Protein AF-A0A5A7UI81-F1 (afdb_monomer)

Structure (mmCIF, N/CA/C/O backbone):
data_AF-A0A5A7UI81-F1
#
_entry.id   AF-A0A5A7UI81-F1
#
loop_
_atom_site.group_PDB
_atom_site.id
_atom_site.type_symbol
_atom_site.label_atom_id
_atom_site.label_alt_id
_atom_site.label_comp_id
_atom_site.label_asym_id
_atom_site.label_entity_id
_atom_site.label_seq_id
_atom_site.pdbx_PDB_ins_code
_atom_site.Cartn_x
_atom_site.Cartn_y
_atom_site.Cartn_z
_atom_site.occupancy
_atom_site.B_iso_or_equiv
_atom_site.auth_seq_id
_atom_site.auth_comp_id
_atom_site.auth_asym_id
_atom_site.auth_atom_id
_atom_site.pdbx_PDB_model_num
ATOM 1 N N . MET A 1 1 ? -30.217 -12.199 10.224 1.00 33.78 1 MET A N 1
ATOM 2 C CA . MET A 1 1 ? -30.128 -10.882 10.890 1.00 33.78 1 MET 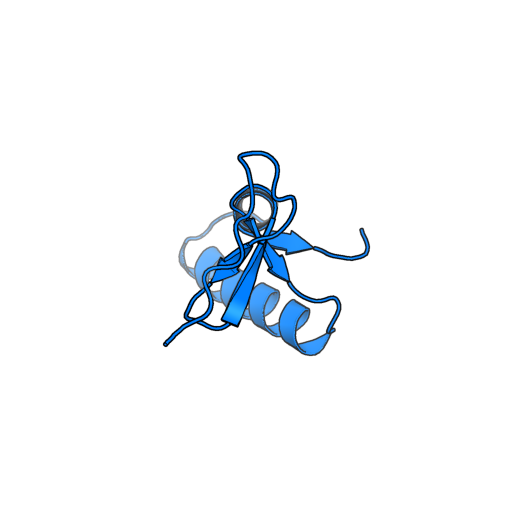A CA 1
ATOM 3 C C . MET A 1 1 ? -28.678 -10.453 10.810 1.00 33.78 1 MET A C 1
ATOM 5 O O . MET A 1 1 ? -27.862 -11.109 11.432 1.00 33.78 1 MET A O 1
ATOM 9 N N . LEU A 1 2 ? -28.340 -9.456 9.988 1.00 42.03 2 LEU A N 1
ATOM 10 C CA . LEU A 1 2 ? -27.021 -8.824 10.051 1.00 42.03 2 LEU A CA 1
ATOM 11 C C . LEU A 1 2 ? -27.216 -7.503 10.786 1.00 42.03 2 LEU A C 1
ATOM 13 O O . LEU A 1 2 ? -28.015 -6.664 10.362 1.00 42.03 2 LEU A O 1
ATOM 17 N N . GLU A 1 3 ? -26.580 -7.406 11.945 1.00 37.62 3 GLU A N 1
ATOM 18 C CA . GLU A 1 3 ? -26.692 -6.295 12.876 1.00 37.62 3 GLU A CA 1
ATOM 19 C C . GLU A 1 3 ? -26.211 -5.016 12.181 1.00 37.62 3 GLU A C 1
ATOM 21 O O . GLU A 1 3 ? -25.032 -4.844 11.882 1.00 37.62 3 GLU A O 1
ATOM 26 N N . LYS A 1 4 ? -27.152 -4.129 11.844 1.00 41.94 4 LYS A N 1
ATOM 27 C CA . LYS A 1 4 ? -26.829 -2.799 11.329 1.00 41.94 4 LYS A CA 1
ATOM 28 C C . LYS A 1 4 ? -26.379 -1.954 12.513 1.00 41.94 4 LYS A C 1
ATOM 30 O O . LYS A 1 4 ? -27.209 -1.324 13.169 1.00 41.94 4 LYS A O 1
ATOM 35 N N . SER A 1 5 ? -25.079 -1.935 12.785 1.00 43.31 5 SER A N 1
ATOM 36 C CA . SER A 1 5 ? -24.498 -0.909 13.642 1.00 43.31 5 SER A CA 1
ATOM 37 C C . SER A 1 5 ? -24.715 0.444 12.959 1.00 43.31 5 SER A C 1
ATOM 39 O O . SER A 1 5 ? -24.277 0.699 11.837 1.00 43.31 5 SER A O 1
ATOM 41 N N . LYS A 1 6 ? -25.519 1.296 13.603 1.00 53.19 6 LYS A N 1
ATOM 42 C CA . LYS A 1 6 ? -25.795 2.649 13.126 1.00 53.19 6 LYS A CA 1
ATOM 43 C C . LYS A 1 6 ? -24.527 3.466 13.282 1.00 53.19 6 LYS A C 1
ATOM 45 O O . LYS A 1 6 ? -24.212 3.912 14.378 1.00 53.19 6 LYS A O 1
ATOM 50 N N . GLN A 1 7 ? -23.817 3.667 12.188 1.00 49.97 7 GLN A N 1
ATOM 51 C CA . GLN A 1 7 ? -22.752 4.643 12.140 1.00 49.97 7 GLN A CA 1
ATOM 52 C C . GLN A 1 7 ? -23.292 5.883 11.432 1.00 49.97 7 GLN A C 1
ATOM 54 O O . GLN A 1 7 ? -23.769 5.821 10.299 1.00 49.97 7 GLN A O 1
ATOM 59 N N . GLY A 1 8 ? -23.343 6.985 12.184 1.00 49.62 8 GLY A N 1
ATOM 60 C CA . GLY A 1 8 ? -23.706 8.298 11.668 1.00 49.62 8 GLY A CA 1
ATOM 61 C C . GLY A 1 8 ? -22.720 8.766 10.589 1.00 49.62 8 GLY A C 1
ATOM 62 O O . GLY A 1 8 ? -21.740 8.076 10.313 1.00 49.62 8 GLY A O 1
ATOM 63 N N . PRO A 1 9 ? -22.943 9.944 9.989 1.00 53.34 9 PRO A N 1
ATOM 64 C CA . PRO A 1 9 ? -22.168 10.458 8.849 1.00 53.34 9 PRO A CA 1
ATOM 65 C C . PRO A 1 9 ? -20.662 10.719 9.108 1.00 53.34 9 PRO A C 1
ATOM 67 O O . PRO A 1 9 ? -20.002 11.269 8.235 1.00 53.34 9 PRO A O 1
ATOM 70 N N . ASP A 1 10 ? -20.126 10.297 10.259 1.00 55.09 10 ASP A N 1
ATOM 71 C CA . ASP A 1 10 ? -18.761 10.523 10.761 1.00 55.09 10 ASP A CA 1
ATOM 72 C C . ASP A 1 10 ? -18.014 9.212 11.103 1.00 55.09 10 ASP A C 1
ATOM 74 O O . ASP A 1 10 ? -17.113 9.177 11.941 1.00 55.09 10 ASP A O 1
ATOM 78 N N . ALA A 1 11 ? -18.389 8.089 10.485 1.00 62.09 11 ALA A N 1
ATOM 79 C CA . ALA A 1 11 ? -17.628 6.850 10.623 1.00 62.09 11 ALA A CA 1
ATOM 80 C C . ALA A 1 11 ? -16.235 6.997 10.009 1.00 62.09 11 ALA A C 1
ATOM 82 O O . ALA A 1 11 ? -16.070 7.031 8.790 1.00 62.09 11 ALA A O 1
ATOM 83 N N . GLU A 1 12 ? -15.217 7.065 10.863 1.00 74.94 12 GLU A N 1
ATOM 84 C CA . GLU A 1 12 ? -13.830 7.147 10.420 1.00 74.94 12 GLU A CA 1
ATOM 85 C C . GLU A 1 12 ? -13.414 5.878 9.648 1.00 74.94 12 GLU A C 1
ATOM 87 O O . GLU A 1 12 ? -12.614 5.970 8.716 1.00 74.94 12 GLU A O 1
ATOM 92 N N . PHE A 1 13 ? -14.002 4.721 9.980 1.00 79.38 13 PHE A N 1
ATOM 93 C CA . PHE A 1 13 ? -13.732 3.427 9.355 1.00 79.38 13 PHE A CA 1
ATOM 94 C C . PHE A 1 13 ? -15.025 2.655 9.049 1.00 79.38 13 PHE A C 1
ATOM 96 O O . PHE A 1 13 ? -15.916 2.545 9.887 1.00 79.38 13 PHE A O 1
ATOM 103 N N . GLU A 1 14 ? -15.092 2.052 7.866 1.00 86.81 14 GLU A N 1
ATOM 104 C CA . GLU A 1 14 ? -16.198 1.217 7.397 1.00 86.81 14 GLU A CA 1
ATOM 105 C C . GLU A 1 14 ? -15.693 -0.204 7.124 1.00 86.81 14 GLU A C 1
ATOM 107 O O . GLU A 1 14 ? -14.734 -0.383 6.374 1.00 86.81 14 GLU A O 1
ATOM 112 N N . LEU A 1 15 ? -16.344 -1.219 7.700 1.00 83.75 15 LEU A N 1
ATOM 113 C CA . LEU A 1 15 ? -16.115 -2.616 7.327 1.00 83.75 15 LEU A CA 1
ATOM 114 C C . LEU A 1 15 ? -17.043 -2.979 6.165 1.00 83.75 15 LEU A C 1
ATOM 116 O O . LEU A 1 15 ? -18.265 -2.849 6.268 1.00 83.75 15 LEU A O 1
ATOM 120 N N . ARG A 1 16 ? -16.461 -3.422 5.056 1.00 82.69 16 ARG A N 1
ATOM 121 C CA . ARG A 1 16 ? -17.195 -3.889 3.882 1.00 82.69 16 ARG A CA 1
ATOM 122 C C . ARG A 1 16 ? -17.572 -5.365 3.998 1.00 82.69 16 ARG A C 1
ATOM 124 O O . ARG A 1 16 ? -17.103 -6.090 4.869 1.00 82.69 16 ARG A O 1
ATOM 131 N N . VAL A 1 17 ? -18.455 -5.796 3.096 1.00 82.06 17 VAL A N 1
ATOM 132 C CA . VAL A 1 17 ? -18.966 -7.178 3.019 1.00 82.06 17 VAL A CA 1
ATOM 133 C C . VAL A 1 17 ? -17.862 -8.185 2.674 1.00 82.06 17 VAL A C 1
ATOM 135 O O . VAL A 1 17 ? -17.955 -9.340 3.063 1.00 82.06 17 VAL A O 1
ATOM 138 N N . ASP A 1 18 ? -16.814 -7.744 1.980 1.00 82.12 18 ASP A N 1
ATOM 139 C CA . ASP A 1 18 ? -15.601 -8.504 1.658 1.00 82.12 18 ASP A CA 1
ATOM 140 C C . ASP A 1 18 ? -14.547 -8.451 2.782 1.00 82.12 18 ASP A C 1
ATOM 142 O O . ASP A 1 18 ? -13.368 -8.681 2.533 1.00 82.12 18 ASP A O 1
ATOM 146 N N . GLU A 1 19 ? -14.961 -8.101 4.006 1.00 80.94 19 GLU A N 1
ATOM 147 C CA . GLU A 1 19 ? -14.108 -7.936 5.193 1.00 80.94 19 GLU A CA 1
ATOM 148 C C . GLU A 1 19 ? -13.032 -6.842 5.055 1.00 80.94 19 GLU A C 1
ATOM 150 O O . GLU A 1 19 ? -12.191 -6.655 5.937 1.00 80.94 19 GLU A O 1
ATOM 155 N N . ALA A 1 20 ? -13.085 -6.046 3.984 1.00 81.75 20 ALA A N 1
ATOM 156 C CA . ALA A 1 20 ? -12.164 -4.945 3.786 1.00 81.75 20 ALA A CA 1
ATOM 157 C C . ALA A 1 20 ? -12.520 -3.757 4.689 1.00 81.75 20 ALA A C 1
ATOM 159 O O . ALA A 1 20 ? -13.662 -3.292 4.729 1.00 81.75 20 ALA A O 1
ATOM 160 N N . ILE A 1 21 ? -11.519 -3.205 5.375 1.00 86.50 21 ILE A N 1
ATOM 161 C CA . ILE A 1 21 ? -11.663 -1.969 6.151 1.00 86.50 21 ILE A CA 1
ATOM 162 C C . ILE A 1 21 ? -11.407 -0.779 5.223 1.00 86.50 21 ILE A C 1
ATOM 164 O O . ILE A 1 21 ? -10.421 -0.756 4.485 1.00 86.50 21 ILE A O 1
ATOM 168 N N . VAL A 1 22 ? -12.267 0.235 5.262 1.00 84.44 22 VAL A N 1
ATOM 169 C CA . VAL A 1 22 ? -12.156 1.445 4.443 1.00 84.44 22 VAL A CA 1
ATOM 170 C C . VAL A 1 22 ? -12.162 2.686 5.316 1.00 84.44 22 VAL A C 1
ATOM 172 O O . VAL A 1 22 ? -13.042 2.862 6.146 1.00 84.44 22 VAL A O 1
ATOM 175 N N . L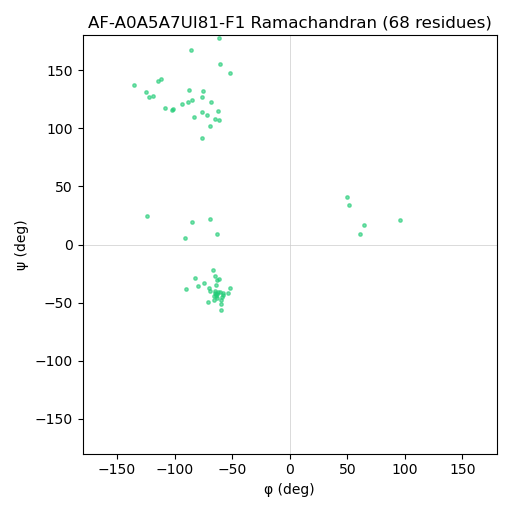YS A 1 23 ? -11.204 3.583 5.084 1.00 83.06 23 LYS A N 1
ATOM 176 C CA . LYS A 1 23 ? -11.081 4.880 5.755 1.00 83.06 23 LYS A CA 1
ATOM 177 C C . LYS A 1 23 ? -11.088 5.989 4.714 1.00 83.06 23 LYS A C 1
ATOM 179 O O . LYS A 1 23 ? -10.287 5.946 3.783 1.00 83.06 23 LYS A O 1
ATOM 184 N N . HIS A 1 24 ? -11.955 6.997 4.835 1.00 82.88 24 HIS A N 1
ATOM 185 C CA . HIS A 1 24 ? -12.023 8.114 3.870 1.00 82.88 24 HIS A CA 1
ATOM 186 C C . HIS A 1 24 ? -12.094 7.660 2.391 1.00 82.88 24 HIS A C 1
ATOM 188 O O . HIS A 1 24 ? -11.435 8.234 1.520 1.00 82.88 24 HIS A O 1
ATOM 194 N N . ARG A 1 25 ? -12.868 6.603 2.097 1.00 83.06 25 ARG A N 1
ATOM 195 C CA . ARG A 1 25 ? -12.968 5.953 0.768 1.00 83.06 25 ARG A CA 1
ATOM 196 C C . ARG A 1 25 ? 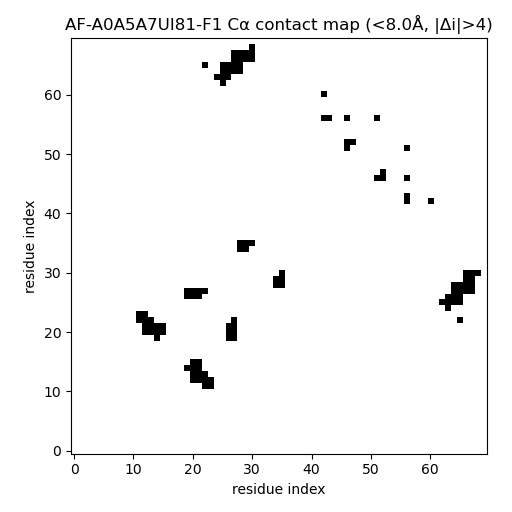-11.685 5.278 0.254 1.00 83.06 25 ARG A C 1
ATOM 198 O O . ARG A 1 25 ? -11.594 4.986 -0.936 1.00 83.06 25 ARG A O 1
ATOM 205 N N . ARG A 1 26 ? -10.708 5.016 1.121 1.00 84.62 26 ARG A N 1
ATOM 206 C CA . ARG A 1 26 ? -9.471 4.288 0.802 1.00 84.62 26 ARG A CA 1
ATOM 207 C C . ARG A 1 26 ? -9.419 2.967 1.552 1.00 84.62 26 ARG A C 1
ATOM 209 O O . ARG A 1 26 ? -9.799 2.919 2.717 1.00 84.62 26 ARG A O 1
ATOM 216 N N . LEU A 1 27 ? -8.928 1.919 0.900 1.00 85.31 27 LEU A N 1
ATOM 217 C CA . LEU A 1 27 ? -8.737 0.607 1.516 1.00 85.31 27 LEU A CA 1
ATOM 218 C C . LEU A 1 27 ? -7.627 0.681 2.561 1.00 85.31 27 LEU A C 1
ATOM 220 O O . LEU A 1 27 ? -6.501 1.064 2.244 1.00 85.31 27 LEU A O 1
ATOM 224 N N . CYS A 1 28 ? -7.938 0.322 3.799 1.00 85.31 28 CYS A N 1
ATOM 225 C CA . CYS A 1 28 ? -6.947 0.181 4.848 1.00 85.31 28 CYS A CA 1
ATOM 226 C C . CYS A 1 28 ? -6.111 -1.061 4.578 1.00 85.31 28 CYS A C 1
ATOM 228 O O . CYS A 1 28 ? -6.587 -2.186 4.716 1.00 85.31 28 CYS A O 1
ATOM 230 N N . VAL A 1 29 ? -4.843 -0.848 4.246 1.00 80.75 29 VAL A N 1
ATOM 231 C CA . VAL A 1 29 ? -3.864 -1.926 4.278 1.00 80.75 29 VAL A CA 1
ATOM 232 C C . VAL A 1 29 ? -3.399 -2.032 5.720 1.00 80.75 29 VAL A C 1
ATOM 234 O O . VAL A 1 29 ? -2.746 -1.121 6.247 1.00 80.75 29 VAL A O 1
ATOM 237 N N . LEU A 1 30 ? -3.801 -3.122 6.378 1.00 72.25 30 LEU A N 1
ATOM 238 C CA . LEU A 1 30 ? -3.311 -3.471 7.708 1.00 72.25 30 LEU A CA 1
ATOM 239 C C . LEU A 1 30 ? -1.777 -3.453 7.685 1.00 72.25 30 LEU A C 1
ATOM 241 O O . LEU A 1 30 ? -1.157 -3.751 6.665 1.00 72.25 30 LEU A O 1
ATOM 245 N N . SER A 1 31 ? -1.137 -3.098 8.798 1.00 68.38 31 SER A N 1
ATOM 246 C CA . SER A 1 31 ? 0.327 -2.992 8.895 1.00 68.38 31 SER A CA 1
ATOM 247 C C . SER A 1 31 ? 1.068 -4.339 8.817 1.00 68.38 31 SER A C 1
ATOM 249 O O . SER A 1 31 ? 2.197 -4.439 9.282 1.00 68.38 31 SER A O 1
ATOM 251 N N . ILE A 1 32 ? 0.437 -5.357 8.237 1.00 78.75 32 ILE A N 1
ATOM 252 C CA . ILE A 1 32 ? 0.970 -6.689 7.984 1.00 78.75 32 ILE A CA 1
ATOM 253 C C . ILE A 1 32 ? 1.909 -6.583 6.782 1.00 78.75 32 ILE A C 1
ATOM 255 O O . ILE A 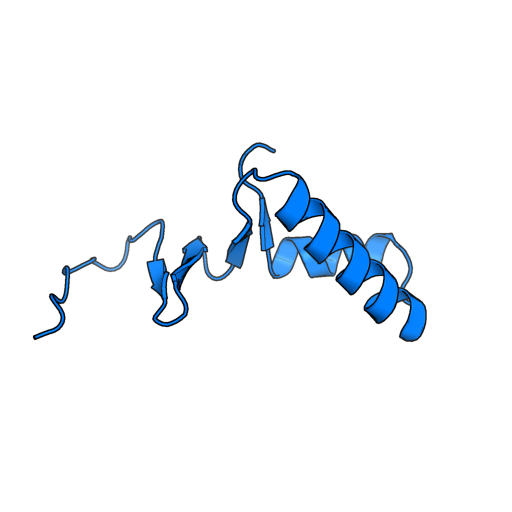1 32 ? 1.463 -6.271 5.678 1.00 78.75 32 ILE A O 1
ATOM 259 N N . SER A 1 33 ? 3.204 -6.809 7.001 1.00 76.94 33 SER A N 1
ATOM 260 C CA . SER A 1 33 ? 4.243 -6.658 5.975 1.00 76.94 33 SER A CA 1
ATOM 261 C C . SER A 1 33 ? 3.937 -7.462 4.710 1.00 76.94 33 SER A C 1
ATOM 263 O O . SER A 1 33 ? 4.015 -6.916 3.620 1.00 76.94 33 SER A O 1
ATOM 265 N N . GLU A 1 34 ? 3.452 -8.697 4.856 1.00 82.81 34 GLU A N 1
ATOM 266 C CA . GLU A 1 34 ? 3.110 -9.587 3.735 1.00 82.81 34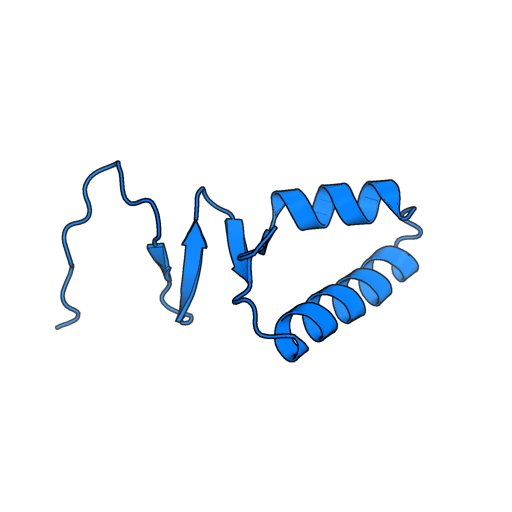 GLU A CA 1
ATOM 267 C C . GLU A 1 34 ? 2.016 -9.000 2.831 1.00 82.81 34 GLU A C 1
ATOM 269 O O . GLU A 1 34 ? 2.115 -9.053 1.607 1.00 82.81 34 GLU A O 1
ATOM 274 N N . LEU A 1 35 ? 0.988 -8.379 3.422 1.00 81.44 35 LEU A N 1
ATOM 275 C CA . LEU A 1 35 ? -0.077 -7.726 2.662 1.00 81.44 35 LEU A CA 1
ATOM 276 C C . LEU A 1 35 ? 0.438 -6.461 1.965 1.00 81.44 35 LEU A C 1
ATOM 278 O O . LEU A 1 35 ? 0.034 -6.162 0.842 1.00 81.44 35 LEU A O 1
ATOM 282 N N . LYS A 1 36 ? 1.335 -5.713 2.621 1.00 82.56 36 LYS A N 1
ATOM 283 C CA . LYS A 1 36 ? 1.969 -4.540 2.009 1.00 82.56 36 LYS A CA 1
ATOM 284 C C . LYS A 1 36 ? 2.811 -4.943 0.802 1.00 82.56 36 LYS A C 1
ATOM 286 O O . LYS A 1 36 ? 2.687 -4.310 -0.244 1.00 82.56 36 LYS A O 1
ATOM 291 N N . ASP A 1 37 ? 3.610 -5.992 0.947 1.00 85.50 37 ASP A N 1
ATOM 292 C CA . ASP A 1 37 ? 4.496 -6.491 -0.099 1.00 85.50 37 ASP A CA 1
ATOM 293 C C . ASP A 1 37 ? 3.691 -7.028 -1.285 1.00 85.50 37 ASP A C 1
ATOM 295 O O . ASP A 1 37 ? 3.951 -6.624 -2.415 1.00 85.50 37 ASP A O 1
ATOM 299 N N . ALA A 1 38 ? 2.630 -7.805 -1.038 1.00 87.69 38 ALA A N 1
ATOM 300 C CA . ALA A 1 38 ? 1.748 -8.307 -2.092 1.00 87.69 38 ALA A CA 1
ATOM 301 C C . ALA A 1 38 ? 1.092 -7.173 -2.906 1.00 87.69 38 ALA A C 1
ATOM 303 O O . ALA A 1 38 ? 1.102 -7.195 -4.137 1.00 87.69 38 ALA A O 1
ATOM 304 N N . VAL A 1 39 ? 0.573 -6.134 -2.236 1.00 84.94 39 VAL A N 1
ATOM 305 C CA . VAL A 1 39 ? -0.029 -4.969 -2.912 1.00 84.94 39 VAL A CA 1
ATOM 306 C C . VAL A 1 39 ? 1.011 -4.194 -3.724 1.00 84.94 39 VAL A C 1
ATOM 308 O O . VAL A 1 39 ? 0.711 -3.715 -4.819 1.00 84.94 39 VAL A O 1
ATOM 311 N N . LEU A 1 40 ? 2.228 -4.034 -3.195 1.00 85.44 40 LEU A N 1
ATOM 312 C CA . LEU A 1 40 ? 3.311 -3.342 -3.893 1.00 85.44 40 LEU A CA 1
ATOM 313 C C . LEU A 1 40 ? 3.812 -4.136 -5.101 1.00 85.44 40 LEU A C 1
ATOM 315 O O . LEU A 1 40 ? 4.061 -3.530 -6.142 1.00 85.44 40 LEU A O 1
ATOM 319 N N . GLU A 1 41 ? 3.926 -5.456 -4.988 1.00 88.50 41 GLU A N 1
ATOM 320 C CA . GLU A 1 41 ? 4.352 -6.344 -6.067 1.00 88.50 41 GLU A CA 1
ATOM 321 C C . GLU A 1 41 ? 3.331 -6.369 -7.208 1.00 88.50 41 GLU A C 1
ATOM 323 O O . GLU A 1 41 ? 3.689 -6.153 -8.370 1.00 88.50 41 GLU A O 1
ATOM 328 N N . GLU A 1 42 ? 2.045 -6.525 -6.891 1.00 86.69 42 GLU A N 1
ATOM 329 C CA . GLU A 1 42 ? 0.986 -6.506 -7.899 1.00 86.69 42 GLU A CA 1
ATOM 330 C C . GLU A 1 42 ? 0.880 -5.134 -8.577 1.00 86.69 42 GLU A C 1
ATOM 332 O O . GLU A 1 42 ? 0.793 -5.039 -9.805 1.00 86.69 42 GLU A O 1
ATOM 337 N N . ALA A 1 43 ? 0.984 -4.050 -7.804 1.00 85.31 43 ALA A N 1
ATOM 338 C CA . ALA A 1 43 ? 1.027 -2.705 -8.358 1.00 85.31 43 ALA A CA 1
ATOM 339 C C . ALA A 1 43 ? 2.256 -2.490 -9.243 1.00 85.31 43 ALA A C 1
ATOM 341 O O . ALA A 1 43 ? 2.130 -1.918 -10.323 1.00 85.31 43 ALA A O 1
ATOM 342 N N . HIS A 1 44 ? 3.432 -2.959 -8.826 1.00 84.75 44 HIS A N 1
ATOM 343 C CA . HIS A 1 44 ? 4.640 -2.877 -9.635 1.00 84.75 44 HIS A CA 1
ATOM 344 C C . HIS A 1 44 ? 4.451 -3.623 -10.959 1.00 84.75 44 HIS A C 1
ATOM 346 O O . HIS A 1 44 ? 4.728 -3.055 -12.012 1.00 84.75 44 HIS A O 1
ATOM 352 N N . SER A 1 45 ? 3.936 -4.854 -10.930 1.00 82.50 45 SER A N 1
ATOM 353 C CA . SER A 1 45 ? 3.670 -5.657 -12.129 1.00 82.50 45 SER A CA 1
ATOM 354 C C . SER A 1 45 ? 2.686 -4.959 -13.079 1.00 82.50 45 SER A C 1
ATOM 356 O O . SER A 1 45 ? 2.995 -4.721 -14.250 1.00 82.50 45 SER A O 1
ATOM 358 N N . PHE A 1 46 ? 1.542 -4.509 -12.556 1.00 80.62 46 PHE A N 1
ATOM 359 C CA . PHE A 1 46 ? 0.500 -3.835 -13.331 1.00 80.62 46 PHE A CA 1
ATOM 360 C C . PHE A 1 46 ? 0.966 -2.499 -13.928 1.00 80.62 46 PHE A C 1
ATOM 362 O O . PHE A 1 46 ? 0.690 -2.173 -15.083 1.00 80.62 46 PHE A O 1
ATOM 369 N N . LEU A 1 47 ? 1.695 -1.700 -13.151 1.00 76.56 47 LEU A N 1
ATOM 370 C CA . LEU A 1 47 ? 2.107 -0.353 -13.547 1.00 76.56 47 LEU A CA 1
ATOM 371 C C . LEU A 1 47 ? 3.357 -0.380 -14.437 1.00 76.56 47 LEU A C 1
ATOM 373 O O . LEU A 1 47 ? 3.484 0.483 -15.308 1.00 76.56 47 LEU A O 1
ATOM 377 N N . CYS A 1 48 ? 4.222 -1.389 -14.279 1.00 73.81 48 CYS A N 1
ATOM 378 C CA . CYS A 1 48 ? 5.308 -1.692 -15.210 1.00 73.81 48 CYS A CA 1
ATOM 379 C C . CYS A 1 48 ? 4.747 -2.108 -16.577 1.00 73.81 48 CYS A C 1
ATOM 381 O O . CYS A 1 48 ? 5.174 -1.559 -17.592 1.00 73.81 48 CYS A O 1
ATOM 383 N N . ALA A 1 49 ? 3.712 -2.960 -16.602 1.00 75.56 49 ALA A N 1
ATOM 384 C CA . ALA A 1 49 ? 3.009 -3.338 -17.830 1.00 75.56 49 ALA A CA 1
ATOM 385 C C . ALA A 1 49 ? 2.345 -2.140 -18.542 1.00 75.56 49 ALA A C 1
ATOM 387 O O . ALA A 1 49 ? 2.249 -2.118 -19.766 1.00 75.56 49 ALA A O 1
ATOM 388 N N . MET A 1 50 ? 1.931 -1.110 -17.797 1.00 78.56 50 MET A N 1
ATOM 389 C CA . MET A 1 50 ? 1.389 0.139 -18.354 1.00 78.56 50 MET A CA 1
ATOM 390 C C . MET A 1 50 ? 2.444 1.234 -18.609 1.00 78.56 50 MET A C 1
ATOM 392 O O . MET A 1 50 ? 2.075 2.361 -18.946 1.00 78.56 50 MET A O 1
ATOM 396 N N . HIS A 1 51 ? 3.740 0.947 -18.426 1.00 78.88 51 HIS A N 1
ATOM 397 C CA . HIS A 1 51 ? 4.847 1.911 -18.538 1.00 78.88 51 HIS A CA 1
ATOM 398 C C . HIS A 1 51 ? 4.661 3.195 -17.707 1.00 78.88 51 HIS A C 1
ATOM 400 O O . HIS A 1 51 ? 5.071 4.294 -18.095 1.00 78.88 51 HIS A O 1
ATOM 406 N N . LEU A 1 52 ? 4.029 3.089 -16.540 1.00 75.12 52 LEU A N 1
ATOM 407 C CA . LEU A 1 52 ? 3.853 4.223 -15.642 1.00 75.12 52 LEU A CA 1
ATOM 408 C C . LEU A 1 52 ? 5.098 4.386 -14.768 1.00 75.12 52 LEU A C 1
ATOM 410 O O . LEU A 1 52 ? 5.489 3.476 -14.047 1.00 75.12 52 LEU A O 1
ATOM 414 N N . GLY A 1 53 ? 5.701 5.576 -14.787 1.00 79.56 53 GLY A N 1
ATOM 415 C CA . GLY A 1 53 ? 6.824 5.891 -13.902 1.00 79.56 53 GLY A CA 1
ATOM 416 C C . GLY A 1 53 ? 6.463 5.787 -12.411 1.00 79.56 53 GLY A C 1
ATOM 417 O O . GLY A 1 53 ? 5.309 5.985 -12.013 1.00 79.56 53 GLY A O 1
ATOM 418 N N . SER A 1 54 ? 7.473 5.553 -11.570 1.00 78.00 54 SER A N 1
ATOM 419 C CA . SER A 1 54 ? 7.354 5.343 -10.114 1.00 78.00 54 SER A CA 1
ATOM 420 C C . SER A 1 54 ? 6.559 6.436 -9.384 1.00 78.00 54 SER A C 1
ATOM 422 O O . SER A 1 54 ? 5.751 6.148 -8.500 1.00 78.00 54 SER A O 1
ATOM 424 N N . THR A 1 55 ? 6.695 7.700 -9.793 1.00 83.00 55 THR A N 1
ATOM 425 C CA . THR A 1 55 ? 5.918 8.819 -9.234 1.00 83.00 55 THR A CA 1
ATOM 426 C C . THR A 1 55 ? 4.417 8.660 -9.478 1.00 83.00 55 THR A C 1
ATOM 428 O O . THR A 1 55 ? 3.598 8.953 -8.604 1.00 83.00 55 THR A O 1
ATOM 431 N N . LYS A 1 56 ? 4.025 8.197 -10.669 1.00 84.31 56 LYS A N 1
ATOM 432 C CA . LYS A 1 56 ? 2.615 8.001 -11.028 1.00 84.31 56 LYS A CA 1
ATOM 433 C C . LYS A 1 56 ? 2.046 6.765 -10.330 1.00 84.31 56 LYS A C 1
ATOM 435 O O . LYS A 1 56 ? 0.893 6.802 -9.896 1.00 84.31 56 LYS A O 1
ATOM 440 N N . MET A 1 57 ? 2.876 5.746 -10.117 1.00 83.94 57 MET A N 1
ATOM 441 C CA . MET A 1 57 ? 2.557 4.595 -9.275 1.00 83.94 57 MET A CA 1
ATOM 442 C C . MET A 1 57 ? 2.255 5.002 -7.831 1.00 83.94 57 MET A C 1
ATOM 444 O O . MET A 1 57 ? 1.146 4.766 -7.354 1.00 83.94 57 MET A O 1
ATOM 448 N N . TYR A 1 58 ? 3.181 5.696 -7.164 1.00 82.56 58 TYR A N 1
ATOM 449 C CA . TYR A 1 58 ? 2.999 6.109 -5.769 1.00 82.56 58 TYR A CA 1
ATOM 450 C C . TYR A 1 58 ? 1.738 6.967 -5.578 1.00 82.56 58 TYR A C 1
ATOM 452 O O . TYR A 1 58 ? 0.962 6.758 -4.646 1.00 82.56 58 TYR A O 1
ATOM 460 N N . ARG A 1 59 ? 1.476 7.906 -6.500 1.00 85.75 59 ARG A N 1
ATOM 461 C CA . ARG A 1 59 ? 0.265 8.746 -6.458 1.00 85.75 59 ARG A CA 1
ATOM 462 C C . ARG A 1 59 ? -1.021 7.939 -6.635 1.00 85.75 59 ARG A C 1
ATOM 464 O O . ARG A 1 59 ? -2.033 8.311 -6.048 1.00 85.75 59 ARG A O 1
ATOM 471 N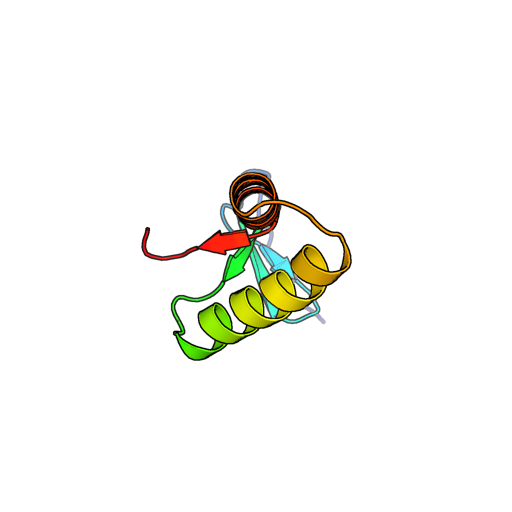 N . THR A 1 60 ? -0.994 6.881 -7.442 1.00 85.44 60 THR A N 1
ATOM 472 C CA . THR A 1 60 ? -2.150 5.999 -7.657 1.00 85.44 60 THR A CA 1
ATOM 473 C C . THR A 1 60 ? -2.415 5.171 -6.406 1.00 85.44 60 THR A C 1
ATOM 475 O O . THR A 1 60 ? -3.516 5.215 -5.866 1.00 85.44 60 THR A O 1
ATOM 478 N N . LEU A 1 61 ? -1.377 4.536 -5.862 1.00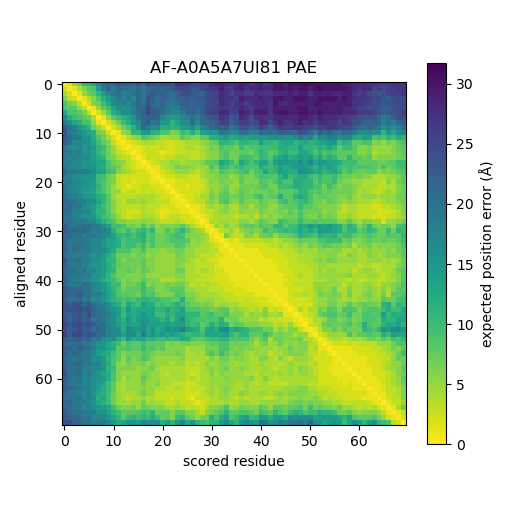 84.69 61 LEU A N 1
ATOM 479 C CA . LEU A 1 61 ? -1.473 3.759 -4.629 1.00 84.69 61 LEU A CA 1
ATOM 480 C C . LEU A 1 61 ? -1.966 4.598 -3.448 1.00 84.69 61 LEU A C 1
ATOM 482 O O . LEU A 1 61 ? -2.871 4.177 -2.741 1.00 84.69 61 LEU A O 1
ATOM 486 N N . LYS A 1 62 ? -1.461 5.824 -3.274 1.00 83.44 62 LYS A N 1
ATOM 487 C CA . LYS A 1 62 ? -1.880 6.721 -2.182 1.00 83.44 62 LYS A CA 1
ATOM 488 C C . LYS A 1 62 ? -3.334 7.206 -2.292 1.00 83.44 62 LYS A C 1
ATOM 490 O O . LYS A 1 62 ? -3.909 7.650 -1.297 1.00 83.44 62 LYS A O 1
ATOM 495 N N . LYS A 1 63 ? -3.928 7.176 -3.491 1.00 85.25 63 LYS A N 1
ATOM 496 C CA . LYS A 1 63 ? -5.350 7.502 -3.695 1.00 85.25 63 LYS A CA 1
ATOM 497 C C . LYS A 1 63 ? -6.260 6.340 -3.318 1.00 85.25 63 LYS A C 1
ATOM 499 O O . LYS A 1 63 ? -7.346 6.596 -2.812 1.00 85.25 63 LYS A O 1
ATOM 504 N N . THR A 1 64 ? -5.820 5.112 -3.574 1.00 84.38 64 THR A N 1
ATOM 505 C CA . THR A 1 64 ? -6.621 3.897 -3.377 1.00 84.38 64 THR A CA 1
ATOM 506 C C . THR A 1 64 ? -6.450 3.312 -1.979 1.00 84.38 64 THR A C 1
ATOM 508 O O . THR A 1 64 ? -7.427 2.872 -1.377 1.00 84.38 64 THR A O 1
ATOM 511 N N . TYR A 1 65 ? -5.231 3.353 -1.444 1.00 84.44 65 TYR A N 1
ATOM 512 C CA . TYR A 1 65 ? -4.858 2.707 -0.193 1.00 84.44 65 TYR A CA 1
ATOM 513 C C . TYR A 1 65 ? -4.550 3.720 0.909 1.00 84.44 65 TYR A C 1
ATOM 515 O O . TYR A 1 65 ? -3.957 4.781 0.685 1.00 84.44 65 TYR A O 1
ATOM 523 N N . TRP A 1 66 ? -4.959 3.367 2.121 1.00 83.88 66 TRP A N 1
ATOM 524 C CA . TRP A 1 66 ? -4.582 4.010 3.366 1.00 83.88 66 TRP A CA 1
ATOM 525 C C . TRP A 1 66 ? -3.648 3.074 4.131 1.00 83.88 66 TRP A C 1
ATOM 527 O O . TRP A 1 66 ? -4.033 1.966 4.499 1.00 83.88 66 TRP A O 1
ATOM 537 N N . TRP A 1 67 ? -2.414 3.513 4.364 1.00 80.12 67 TRP A N 1
ATOM 538 C CA . TRP A 1 67 ? -1.405 2.723 5.064 1.00 80.12 67 TRP A CA 1
ATOM 539 C C . TRP A 1 67 ? -1.435 3.071 6.552 1.00 80.12 67 TRP A C 1
ATOM 541 O O . TRP A 1 67 ? -1.236 4.226 6.919 1.00 80.12 67 TRP A O 1
ATOM 551 N N . LEU A 1 68 ? -1.690 2.083 7.410 1.00 70.44 68 LEU A N 1
ATOM 552 C CA . LEU A 1 68 ? -1.541 2.239 8.858 1.00 70.44 68 LEU A CA 1
ATOM 553 C C . LEU A 1 68 ? -0.043 2.201 9.224 1.00 70.44 68 LEU A C 1
ATOM 555 O O . LEU A 1 68 ? 0.670 1.264 8.842 1.00 70.44 68 LEU A O 1
ATOM 559 N N . GLY A 1 69 ? 0.430 3.221 9.948 1.00 64.44 69 GLY A N 1
ATOM 560 C CA . GLY A 1 69 ? 1.813 3.312 10.439 1.00 64.44 69 GLY A CA 1
ATOM 561 C C . GLY A 1 69 ? 2.791 4.128 9.579 1.00 64.44 69 GLY A C 1
ATOM 562 O O . GLY A 1 69 ? 3.994 3.919 9.699 1.00 64.44 69 GLY A O 1
ATOM 563 N N . ILE A 1 70 ? 2.290 5.024 8.722 1.00 54.97 70 ILE A N 1
ATOM 564 C CA . ILE A 1 70 ? 3.032 6.176 8.166 1.00 54.97 70 ILE A CA 1
ATOM 565 C C . ILE A 1 70 ? 2.350 7.438 8.686 1.00 54.97 70 ILE A C 1
ATOM 567 O O . ILE A 1 70 ? 3.074 8.391 9.038 1.00 54.97 70 ILE A O 1
#

Foldseek 3Di:
DPDPPDDPPPPQWDQDPVRFIDGPQATEDEQPVVSVVVVVVVLCVVCVVVVHDPVRSVVVNVVHHDYPPD

InterPro domains:
  IPR041588 Integrase zinc-binding domain [PF17921] (34-70)

Sequence (70 aa):
MLEKSKQGPDAEFELRVDEAIVKHRRLCVLSISELKDAVLEEAHSFLCAMHLGSTKMYRTLKKTYWWLGI

Mean predicted aligned error: 9.89 Å

Organism: Cucumis melo var. makuwa (NCBI:txid1194695)

pLDDT: mean 75.78, std 13.74, range [33.78, 88.5]

Secondary structure (DSSP, 8-state):
--------TT-SEEE-TTS-EEETTEEEE-S-HHHHHHHHHHHHHHHHHTT--HHHHHHHHHHHEEETT-

Radius of gyration: 14.78 Å; Cα contacts (8 Å, |Δi|>4): 56; chains: 1; bounding box: 38×21×32 Å

Solvent-accessible surface area (backbone atoms onl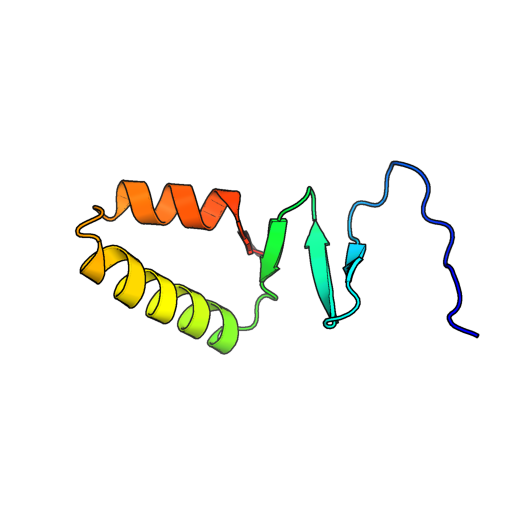y — not comparable to full-atom values): 4334 Å² total; per-residue (Å²): 138,79,87,77,77,85,68,62,104,74,60,66,64,44,78,44,95,85,73,45,42,29,38,92,89,9,41,48,45,64,75,47,64,69,60,50,50,52,54,50,49,53,48,47,54,56,33,55,75,66,70,49,54,70,71,61,47,53,58,50,49,60,64,48,41,36,70,59,94,122

=== Feature glossary ===
Feature key, reading from the visual/contextual features back to the raw sequence:

Rendered structure images. Structure images are PyMOL renders from six orthogonal camera directions. Cartoon representation draws helices as coils and strands as arrows; sticks shows the backbone as bonds; surface shows the solvent-excluded envelope. Rainbow coloring maps sequence position to hue (blue→red, N→C); chain coloring assigns a distinct color per polypeptide.

Contact-map, Ramachandran, and PAE plots. Three diagnostic plots accompany the record. The Cα contact map visualizes the tertiary structure as a 2D adjacency matrix (8 Å cutoff, sequence-local contacts suppressed). The Ramachandran plot shows the distribution of backbone (φ, ψ) torsions, with points in the α and β basins reflecting secondary structure content. The PAE plot shows AlphaFold's inter-residue confidence as a color matrix.

InterPro / GO / CATH / organism. The annotation block draws on four external resources. InterPro: which protein families and domains the sequence belongs to. GO: standardized terms for what the protein does, what process it participates in, and where in the cell it acts. CATH: which structural fold it has in the CATH hierarchy. Organism: the species of origin.

Nearest PDB structures. Structural nearest neighbors (via Foldseek easy-search vs the PDB). Reported per hit: target PDB id, E-value, and alignment TM-score. A TM-score above ~0.5 is the conventional threshold for 'same fold'.

Predicted aligned error. Predicted aligned error is AlphaFold's pairwise confidence. Unlike pLDDT (per-residue), PAE is per-residue-pair and captures whether two parts of the structure are correctly placed relative to each other. Units are ångströms of expected positional error.

Solvent-accessible surface area. SASA measures how much of the protein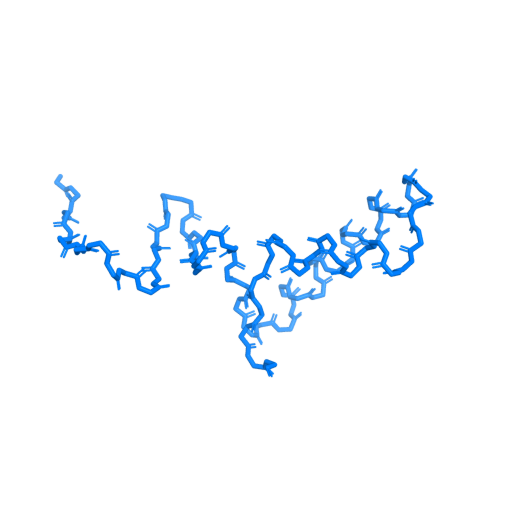 is reachable by solvent. It is computed by rolling a water-sized probe over the atomic surface and summing the exposed area (Å²). Per-residue SASA distinguishes core (buried, low SASA) from surface (exposed, high SASA) residues; total SASA is a whole-molecule size measure.

B-factor. Crystallographic B-factors measure how much each atom's electron density is smeared out, in Å². They rise in mobile loops and surface residues and fall in the buried interior. In AlphaFold models this column is repurposed to hold pLDDT instead.

pLDDT. For AlphaFold models, the B-factor field carries pLDDT — the model's own estimate of local accuracy on a 0–100 scale. Regions with pLDDT<50 should be treated as essentially unmodeled; they often correspond to intrinsically disordered segments.

Backbone torsions (φ/ψ). φ (phi) and ψ (psi) are the two rotatable backbone dihedrals per residue: φ is the C(i-1)–N–Cα–C torsion, ψ is the N–Cα–C–N(i+1) torsion, both in degrees on (−180°, 180°]. α-helical residues cluster near (−60°, −45°); β-strand residues near (−120°, +130°). A Ramachandran plot is simply a scatter of (φ, ψ) for every residue.

Radius of gyration, Cα contacts, bounding box. Radius of gyration (Rg) is the root-mean-square distance of Cα atoms from their centroid — a single number for overall size and compactness. A globular domain of N residues has Rg ≈ 2.2·N^0.38 Å; an extended or disordered chain has a much larger Rg. The Cα contact count is the number of residue pairs whose Cα atoms are within 8 Å and are more than four positions apart in sequence — a standard proxy for tertiary packing density. The bounding box is the smallest axis-aligned box enclosing all Cα atoms.

Secondary structure (3-state, P-SEA). Three-state secondary structure (P-SEA) collapses the eight DSSP classes into helix (a), strand (b), and coil (c). P-SEA assigns these from Cα geometry alone — distances and angles — without requiring backbone oxygens, so it works on any Cα trace.

Secondary structure (8-state, DSSP). Secondary structure is the local, repeating backbone conformation. DSSP classifies it into eight states by reading the hydrogen-bond network: three helix types (H, G, I), two β types (E, B), two non-regular types (T, S), and unstructured coil (-).

Foldseek 3Di. The Foldseek 3Di string encodes local tertiary geometry as a 20-letter alphabet — one character per residue — derived from the relative positions of nearby Cα atoms. Unlike the amino-acid sequence, 3Di is a direct function of the 3D structure, so two proteins with the same fold have similar 3Di strings even at low sequence identity.

mmCIF coordinates. Structure coordinates are given as an mmCIF _atom_site loop: one row per atom with element, residue name, chain id, sequence number, and x/y/z position in Å. Only the four main-chain atoms per residue are included here; side chains are omitted to keep the record compact.

Sequence. This is the polypeptide sequence — one letter per residue, N-terminus first. Length ranges from a few dozen residues for small domains to over a thousand for large multi-domain proteins.